Protein AF-A0A8T5Q1D0-F1 (afdb_monomer_lite)

Secondary structure (DSSP, 8-state):
--EEEEEEE-SS-EEEEEE--HHHHHHTTTSS----SS-SS------EEEEESGGG-EEEEEPPGGG-TTEEEEEEEEEEEEE-SS-EEEEEEEEEEE---------

Radius of gyration: 22.9 Å; chains: 1; bounding box: 51×25×62 Å

pLDDT: mean 74.75, std 13.18, range [42.97, 92.94]

Structure (mmCIF, N/CA/C/O backbone):
data_AF-A0A8T5Q1D0-F1
#
_entry.id   AF-A0A8T5Q1D0-F1
#
loop_
_atom_site.group_PDB
_atom_site.id
_atom_site.type_symbol
_atom_site.label_atom_id
_atom_site.label_alt_id
_atom_site.label_comp_id
_atom_site.label_asym_id
_atom_site.label_entity_id
_atom_site.label_seq_id
_atom_site.pdbx_PDB_ins_code
_atom_site.Cartn_x
_atom_site.Cartn_y
_atom_site.Cartn_z
_atom_site.occupancy
_atom_site.B_iso_or_equiv
_atom_site.auth_seq_id
_atom_site.auth_comp_id
_atom_site.auth_asym_id
_atom_site.auth_atom_id
_atom_site.pdbx_PDB_model_num
ATOM 1 N N . MET A 1 1 ? -0.013 10.974 31.218 1.00 63.00 1 MET A N 1
ATOM 2 C CA . MET A 1 1 ? -0.980 10.384 32.160 1.00 63.00 1 MET A CA 1
ATOM 3 C C . MET A 1 1 ? -2.347 10.772 31.656 1.00 63.00 1 MET A C 1
ATOM 5 O O . MET A 1 1 ? -2.670 11.954 31.691 1.00 63.00 1 MET A O 1
ATOM 9 N N . ALA A 1 2 ? -3.087 9.819 31.097 1.00 71.56 2 ALA A N 1
ATOM 10 C CA . ALA A 1 2 ? -4.345 10.112 30.427 1.00 71.56 2 ALA A CA 1
ATOM 11 C C . ALA A 1 2 ? -5.421 10.584 31.421 1.00 71.56 2 ALA A C 1
ATOM 13 O O . ALA A 1 2 ? -5.543 10.039 32.521 1.00 71.56 2 ALA A O 1
ATOM 14 N N . SER A 1 3 ? -6.201 11.592 31.031 1.00 80.62 3 SER A N 1
ATOM 15 C CA . SER A 1 3 ? -7.270 12.176 31.844 1.00 80.62 3 SER A CA 1
ATOM 16 C C . SER A 1 3 ? -8.636 11.852 31.251 1.00 80.62 3 SER A C 1
ATOM 18 O O . SER A 1 3 ? -8.844 11.933 30.041 1.00 80.62 3 SER A O 1
ATOM 20 N N . ILE A 1 4 ? -9.593 11.475 32.098 1.00 83.50 4 ILE A N 1
ATOM 21 C CA . ILE A 1 4 ? -10.968 11.214 31.664 1.00 83.50 4 ILE A CA 1
ATOM 22 C C . ILE A 1 4 ? -11.682 12.559 31.520 1.00 83.50 4 ILE A C 1
ATOM 24 O O . ILE A 1 4 ? -11.953 13.229 32.513 1.00 83.50 4 ILE A O 1
ATOM 28 N N . ILE A 1 5 ? -12.032 12.925 30.288 1.00 87.19 5 ILE A N 1
ATOM 29 C CA . ILE A 1 5 ? -12.808 14.133 29.988 1.00 87.19 5 ILE A CA 1
ATOM 30 C C . ILE A 1 5 ? -14.278 13.909 30.349 1.00 87.19 5 ILE A C 1
ATOM 32 O O . ILE A 1 5 ? -14.942 14.784 30.901 1.00 87.19 5 ILE A O 1
ATOM 36 N N . SER A 1 6 ? -14.818 12.734 30.016 1.00 83.19 6 SER A N 1
ATOM 37 C CA . SER A 1 6 ? -16.209 12.408 30.318 1.00 83.19 6 SER A CA 1
ATOM 38 C C . SER A 1 6 ? -16.444 10.906 30.420 1.00 83.19 6 SER A C 1
ATOM 40 O O . SER A 1 6 ? -15.698 10.093 29.867 1.00 83.19 6 SER A O 1
ATOM 42 N N . SER A 1 7 ? -17.509 10.537 31.132 1.00 80.94 7 SER A N 1
ATOM 43 C CA . SER A 1 7 ? -17.970 9.156 31.211 1.00 80.94 7 SER A CA 1
ATOM 44 C C . SER A 1 7 ? -19.482 9.084 31.054 1.00 80.94 7 SER A C 1
ATOM 46 O O . SER A 1 7 ? -20.229 9.883 31.619 1.00 80.94 7 SER A O 1
ATOM 48 N N . LYS A 1 8 ? -19.944 8.100 30.284 1.00 87.88 8 LYS A N 1
ATOM 49 C CA . LYS A 1 8 ? -21.360 7.790 30.109 1.00 87.88 8 LYS A CA 1
ATOM 50 C C . LYS A 1 8 ? -21.593 6.329 30.454 1.00 87.88 8 LYS A C 1
ATOM 52 O O . LYS A 1 8 ? -21.059 5.434 29.802 1.00 87.88 8 LYS A O 1
ATOM 57 N N . ARG A 1 9 ? -22.415 6.083 31.475 1.00 83.69 9 ARG A N 1
ATOM 58 C CA . ARG A 1 9 ? -22.859 4.733 31.838 1.00 83.69 9 ARG A CA 1
ATOM 59 C C . ARG A 1 9 ? -24.032 4.308 30.963 1.00 83.69 9 ARG A C 1
ATOM 61 O O . ARG A 1 9 ? -25.060 4.977 30.909 1.00 83.69 9 ARG A O 1
ATOM 68 N N . CYS A 1 10 ? -23.877 3.165 30.316 1.00 86.00 10 CYS A N 1
ATOM 69 C CA . CYS A 1 10 ? -24.943 2.406 29.679 1.00 86.00 10 CYS A CA 1
ATOM 70 C C . CYS A 1 10 ? -25.248 1.168 30.538 1.00 86.00 10 CYS A C 1
ATOM 72 O O . CYS A 1 10 ? -24.476 0.826 31.431 1.00 86.00 10 CYS A O 1
ATOM 74 N N . LYS A 1 11 ? -26.371 0.480 30.285 1.00 86.00 11 LYS A N 1
ATOM 75 C CA . LYS A 1 11 ? -26.817 -0.650 31.128 1.00 86.00 11 LYS A CA 1
ATOM 76 C C . LYS A 1 11 ? -25.742 -1.731 31.335 1.00 86.00 11 LYS A C 1
ATOM 78 O O . LYS A 1 11 ? -25.634 -2.251 32.436 1.00 86.00 11 LYS A O 1
ATOM 83 N N . ASN A 1 12 ? -24.930 -2.009 30.308 1.00 84.00 12 ASN A N 1
ATOM 84 C CA . ASN A 1 12 ? -23.946 -3.101 30.327 1.00 84.00 12 ASN A CA 1
ATOM 85 C C . ASN A 1 12 ? -22.499 -2.652 30.043 1.00 84.00 12 ASN A C 1
ATOM 87 O O . ASN A 1 12 ? -21.618 -3.498 29.935 1.00 84.00 12 ASN A O 1
ATOM 91 N N . HIS A 1 13 ? -22.236 -1.356 29.859 1.00 66.56 13 HIS A N 1
ATOM 92 C CA . HIS A 1 13 ? -20.893 -0.853 29.546 1.00 66.56 13 HIS A CA 1
ATOM 93 C C . HIS A 1 13 ? -20.753 0.632 29.889 1.00 66.56 13 HIS A C 1
ATOM 95 O O . HIS A 1 13 ? -21.742 1.327 30.126 1.00 66.56 13 HIS A O 1
ATOM 101 N N . VAL A 1 14 ? -19.516 1.126 29.897 1.00 67.88 14 VAL A N 1
ATOM 102 C CA . VAL A 1 14 ? -19.196 2.540 30.112 1.00 67.88 14 VAL A CA 1
ATOM 103 C C . VAL A 1 14 ? -18.452 3.057 28.893 1.00 67.88 14 VAL A C 1
ATOM 105 O O . VAL A 1 14 ? -17.480 2.448 28.458 1.00 67.88 14 VAL A O 1
ATOM 108 N N . ILE A 1 15 ? -18.921 4.172 28.346 1.00 76.50 15 ILE A N 1
ATOM 109 C CA . ILE A 1 15 ? -18.225 4.911 27.295 1.00 76.50 15 ILE A CA 1
ATOM 110 C C . ILE A 1 15 ? -17.385 5.983 27.985 1.00 76.50 15 ILE A C 1
ATOM 112 O O . ILE A 1 15 ? -17.914 6.741 28.802 1.00 76.50 15 ILE A O 1
ATOM 116 N N . LEU A 1 16 ? -16.093 6.032 27.671 1.00 73.00 16 LEU A N 1
ATOM 117 C CA . LEU A 1 16 ? -15.151 7.010 28.211 1.00 73.00 16 LEU A CA 1
ATOM 118 C C . LEU A 1 16 ? -14.609 7.874 27.074 1.00 73.00 16 LEU A C 1
ATOM 120 O O . LEU A 1 16 ? -14.194 7.348 26.044 1.00 73.00 16 LEU A O 1
ATOM 124 N N . SER A 1 17 ? -14.588 9.187 27.281 1.00 80.38 17 SER A N 1
ATOM 125 C CA . SER A 1 17 ? -13.806 10.117 26.464 1.00 80.38 17 SER A CA 1
ATOM 126 C C . SER A 1 17 ? -12.554 10.476 27.243 1.00 80.38 17 SER A C 1
ATOM 128 O O . SER A 1 17 ? -12.657 10.935 28.382 1.00 80.38 17 SER A O 1
ATOM 130 N N . ILE A 1 18 ? -11.388 10.243 26.652 1.00 79.56 18 ILE A N 1
ATOM 131 C CA . ILE A 1 18 ? -10.101 10.353 27.336 1.00 79.56 18 ILE A CA 1
ATOM 132 C C . ILE A 1 18 ? -9.207 11.294 26.531 1.00 79.56 18 ILE A C 1
ATOM 134 O O . ILE A 1 18 ? -9.127 11.176 25.311 1.00 79.56 18 ILE A O 1
ATOM 138 N N . GLU A 1 19 ? -8.542 12.213 27.220 1.00 80.69 19 GLU A N 1
ATOM 139 C CA . GLU A 1 19 ? -7.429 12.996 26.696 1.00 80.69 19 GLU A CA 1
ATOM 140 C C . GLU A 1 19 ? -6.133 12.272 27.059 1.00 80.69 19 GLU A C 1
ATOM 142 O O . GLU A 1 19 ? -5.855 12.048 28.239 1.00 80.69 19 GLU A O 1
ATOM 147 N N . ALA A 1 20 ? -5.356 11.863 26.061 1.00 79.50 20 ALA A N 1
ATOM 148 C CA . ALA A 1 20 ? -4.104 11.147 26.269 1.00 79.50 20 ALA A CA 1
ATOM 149 C C . ALA A 1 20 ? -2.981 11.795 25.460 1.00 79.50 20 ALA A C 1
ATOM 151 O O . ALA A 1 20 ? -3.201 12.286 24.352 1.00 79.50 20 ALA A O 1
ATOM 152 N N . GLY A 1 21 ? -1.773 11.773 26.022 1.00 75.12 21 GLY A N 1
ATOM 153 C CA . GLY A 1 21 ? -0.572 12.185 25.304 1.00 75.12 21 GLY A CA 1
ATOM 154 C C . GLY A 1 21 ? -0.186 11.171 24.226 1.00 75.12 21 GLY A C 1
ATOM 155 O O . GLY A 1 21 ? -0.570 10.000 24.279 1.00 75.12 21 GLY A O 1
ATOM 156 N N . GLN A 1 22 ? 0.611 11.614 23.257 1.00 66.12 22 GLN A N 1
ATOM 157 C CA . GLN A 1 22 ? 1.014 10.794 22.113 1.00 66.12 22 GLN A CA 1
ATOM 158 C C . GLN A 1 22 ? 1.778 9.518 22.524 1.00 66.12 22 GLN A C 1
ATOM 160 O O . GLN A 1 22 ? 1.480 8.442 22.012 1.00 66.12 22 GLN A O 1
ATOM 165 N N . ASP A 1 23 ? 2.653 9.601 23.528 1.00 74.25 23 ASP A N 1
ATOM 166 C CA . ASP A 1 23 ? 3.422 8.453 24.046 1.00 74.25 23 ASP A CA 1
ATOM 167 C C . ASP A 1 23 ? 2.525 7.364 24.684 1.00 74.25 23 ASP A C 1
ATOM 169 O O . ASP A 1 23 ? 2.815 6.163 24.651 1.00 74.25 23 ASP A O 1
ATOM 173 N N . GLU A 1 24 ? 1.383 7.765 25.251 1.00 67.50 24 GLU A N 1
ATOM 174 C CA . GLU A 1 24 ? 0.412 6.847 25.860 1.00 67.50 24 GLU A CA 1
ATOM 175 C C . GLU A 1 24 ? -0.472 6.175 24.804 1.00 67.50 24 GLU A C 1
ATOM 177 O O . GLU A 1 24 ? -0.817 5.001 24.942 1.00 67.50 24 GLU A O 1
ATOM 182 N N . LEU A 1 25 ? -0.781 6.886 23.715 1.00 66.25 25 LEU A N 1
ATOM 183 C CA . LEU A 1 25 ? -1.458 6.340 22.535 1.00 66.25 25 LEU A CA 1
ATOM 184 C C . LEU A 1 25 ? -0.598 5.285 21.823 1.00 66.25 25 LEU A C 1
ATOM 186 O O . LEU A 1 25 ? -1.123 4.259 21.383 1.00 66.25 25 LEU A O 1
ATOM 190 N N . GLU A 1 26 ? 0.720 5.486 21.757 1.00 63.44 26 GLU A N 1
ATOM 191 C CA . GLU A 1 26 ? 1.659 4.498 21.213 1.00 63.44 26 GLU A CA 1
ATOM 192 C C . GLU A 1 26 ? 1.695 3.210 22.051 1.00 63.44 26 GLU A C 1
ATOM 194 O O . GLU A 1 26 ? 1.689 2.109 21.494 1.00 63.44 26 GLU A O 1
ATOM 199 N N . SER A 1 27 ? 1.611 3.335 23.380 1.00 65.81 27 SER A N 1
ATOM 200 C CA . SER A 1 27 ? 1.563 2.205 24.322 1.00 65.81 27 SER A CA 1
ATOM 201 C C . SER A 1 27 ? 0.290 1.350 24.194 1.00 65.81 27 SER A C 1
ATOM 203 O O . SER A 1 27 ? 0.283 0.175 24.563 1.00 65.81 27 SER A O 1
ATOM 205 N N . LEU A 1 28 ? -0.789 1.906 23.629 1.00 63.69 28 LEU A N 1
ATOM 206 C CA . LEU A 1 28 ? -2.047 1.197 23.359 1.00 63.69 28 LEU A CA 1
ATOM 207 C C . LEU A 1 28 ? -2.005 0.342 22.076 1.00 63.69 28 LEU A C 1
ATOM 209 O O . LEU A 1 28 ? -3.021 -0.255 21.704 1.00 63.69 28 L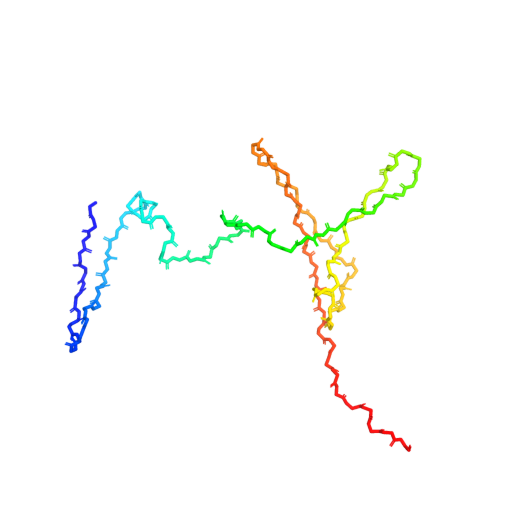EU A O 1
ATOM 213 N N . ASN A 1 29 ? -0.845 0.247 21.407 1.00 56.81 29 ASN A N 1
ATOM 214 C CA . ASN A 1 29 ? -0.596 -0.632 20.257 1.00 56.81 29 ASN A CA 1
ATOM 215 C C . ASN A 1 29 ? -1.669 -0.533 19.152 1.00 56.81 29 ASN A C 1
ATOM 217 O O . ASN A 1 29 ? -2.062 -1.531 18.552 1.00 56.81 29 ASN A O 1
ATOM 221 N N . GLY A 1 30 ? -2.147 0.680 18.860 1.00 52.00 30 GLY A N 1
ATOM 222 C CA . GLY A 1 30 ? -2.942 0.949 17.655 1.00 52.00 30 GLY A CA 1
ATOM 223 C C . GLY A 1 30 ? -4.395 0.464 17.671 1.00 52.00 30 GLY A C 1
ATOM 224 O O . GLY A 1 30 ? -5.027 0.450 16.621 1.00 52.00 30 GLY A O 1
ATOM 225 N N . LYS A 1 31 ? -4.968 0.111 18.829 1.00 55.00 31 LYS A N 1
ATOM 226 C CA . LYS A 1 31 ? -6.390 -0.289 18.915 1.00 55.00 31 LYS A CA 1
ATOM 227 C C . LYS A 1 31 ? -7.399 0.866 18.814 1.00 55.00 31 LYS A C 1
ATOM 229 O O . LYS A 1 31 ? -8.595 0.609 18.912 1.00 55.00 31 LYS A O 1
ATOM 234 N N . VAL A 1 32 ? -6.938 2.108 18.649 1.00 54.34 32 VAL A N 1
ATOM 235 C CA . VAL A 1 32 ? -7.807 3.299 18.633 1.00 54.34 32 VAL A CA 1
ATOM 236 C C . VAL A 1 32 ? -8.080 3.787 17.207 1.00 54.34 32 VAL A C 1
ATOM 238 O O . VAL A 1 32 ? -9.234 4.027 16.881 1.00 54.34 32 VAL A O 1
ATOM 241 N N . ASP A 1 33 ? -7.077 3.809 16.323 1.00 49.19 33 ASP A N 1
ATOM 242 C CA . ASP A 1 33 ? -7.207 4.376 14.975 1.00 49.19 33 ASP A CA 1
ATOM 243 C C . 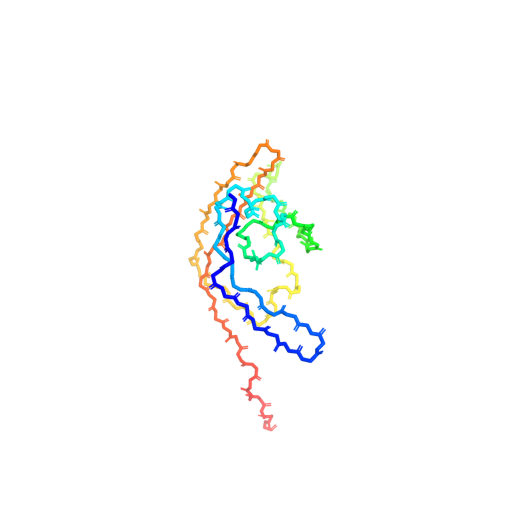ASP A 1 33 ? -6.415 3.551 13.954 1.00 49.19 33 ASP A C 1
ATOM 245 O O . ASP A 1 33 ? -5.238 3.793 13.685 1.00 49.19 33 ASP A O 1
ATOM 249 N N . ASN A 1 34 ? -7.052 2.542 13.362 1.00 46.34 34 ASN A N 1
ATOM 250 C CA . ASN A 1 34 ? -6.421 1.675 12.364 1.00 46.34 34 ASN A CA 1
ATOM 251 C C . ASN A 1 34 ? -6.380 2.342 10.968 1.00 46.34 34 ASN A C 1
ATOM 253 O O . ASN A 1 34 ? -6.812 1.770 9.971 1.00 46.34 34 ASN A O 1
ATOM 257 N N . ILE A 1 35 ? -5.861 3.572 10.887 1.00 47.03 35 ILE A N 1
ATOM 258 C CA . ILE A 1 35 ? -5.515 4.249 9.629 1.00 47.03 35 ILE A CA 1
ATOM 259 C C . ILE A 1 35 ? -3.996 4.417 9.607 1.00 47.03 35 ILE A C 1
ATOM 261 O O . ILE A 1 35 ? -3.444 5.441 9.997 1.00 47.03 35 ILE A O 1
ATOM 265 N N . CYS A 1 36 ? -3.298 3.379 9.152 1.00 51.72 36 CYS A N 1
ATOM 266 C CA . CYS A 1 36 ? -1.875 3.461 8.846 1.00 51.72 36 CYS A CA 1
ATOM 267 C C . CYS A 1 36 ? -1.697 3.521 7.325 1.00 51.72 36 CYS A C 1
ATOM 269 O O . CYS A 1 36 ? -2.162 2.633 6.614 1.00 51.72 36 CYS A O 1
ATOM 271 N N . LEU A 1 37 ? -0.969 4.526 6.821 1.00 50.22 37 LEU A N 1
ATOM 272 C CA . LEU A 1 37 ? -0.533 4.570 5.412 1.00 50.22 37 LEU A CA 1
ATOM 273 C C . LEU A 1 37 ? 0.380 3.386 5.050 1.00 50.22 37 LEU A C 1
ATOM 275 O O . LEU A 1 37 ? 0.490 3.015 3.884 1.00 50.22 37 LEU A O 1
ATOM 279 N N . ILE A 1 38 ? 1.034 2.800 6.054 1.00 55.94 38 ILE A N 1
ATOM 280 C CA . ILE A 1 38 ? 1.888 1.622 5.934 1.00 55.94 38 ILE A CA 1
ATOM 281 C C . ILE A 1 38 ? 1.277 0.543 6.832 1.00 55.94 38 ILE A C 1
ATOM 283 O O . ILE A 1 38 ? 1.256 0.736 8.050 1.00 55.94 38 ILE A O 1
ATOM 287 N N . PRO A 1 39 ? 0.762 -0.568 6.284 1.00 55.28 39 PRO A N 1
ATOM 288 C CA . PRO A 1 39 ? 0.156 -1.609 7.102 1.00 55.28 39 PRO A CA 1
ATOM 289 C C . PRO A 1 39 ? 1.188 -2.156 8.097 1.00 55.28 39 PRO A C 1
ATOM 291 O O . PRO A 1 39 ? 2.283 -2.568 7.711 1.00 55.28 39 PRO A O 1
ATOM 294 N N . LYS A 1 40 ? 0.841 -2.120 9.392 1.00 50.62 40 LYS A N 1
ATOM 295 C CA . LYS A 1 40 ? 1.627 -2.758 10.462 1.00 50.62 40 LYS A CA 1
ATOM 296 C C . LYS A 1 40 ? 1.492 -4.286 10.430 1.00 50.62 40 LYS A C 1
ATOM 298 O O . LYS A 1 40 ? 2.390 -4.980 10.895 1.00 50.62 40 LYS A O 1
ATOM 303 N N . GLU A 1 41 ? 0.396 -4.787 9.861 1.00 57.12 41 GLU A N 1
ATOM 304 C CA . GLU A 1 41 ? 0.087 -6.212 9.715 1.00 57.12 41 GLU A CA 1
ATOM 305 C C . GLU A 1 41 ? 0.388 -6.752 8.303 1.00 57.12 41 GLU A C 1
ATOM 307 O O . GLU A 1 41 ? 0.691 -6.012 7.365 1.00 57.12 41 GLU A O 1
ATOM 312 N N . GLU A 1 42 ? 0.336 -8.078 8.181 1.00 58.03 42 GLU A N 1
ATOM 313 C CA . GLU A 1 42 ? 0.788 -8.879 7.044 1.00 58.03 42 GLU A CA 1
ATOM 314 C C . GLU A 1 42 ? 0.077 -8.512 5.721 1.00 58.03 42 GLU A C 1
ATOM 316 O O . GLU A 1 42 ? -1.147 -8.582 5.587 1.00 58.03 42 GLU A O 1
ATOM 321 N N . ILE A 1 43 ? 0.853 -8.116 4.703 1.00 64.88 43 ILE A N 1
ATOM 322 C CA . ILE A 1 43 ? 0.332 -7.836 3.357 1.00 64.88 43 ILE A CA 1
ATOM 323 C C . ILE A 1 43 ? -0.027 -9.173 2.693 1.00 64.88 43 ILE A C 1
ATOM 325 O O . ILE A 1 43 ? 0.819 -9.847 2.108 1.00 64.88 43 ILE A O 1
ATOM 329 N N . ASN A 1 44 ? -1.305 -9.545 2.765 1.00 67.62 44 ASN A N 1
ATOM 330 C CA . ASN A 1 44 ? -1.790 -10.859 2.323 1.00 67.62 44 ASN A CA 1
ATOM 331 C C . ASN A 1 44 ? -2.040 -10.980 0.810 1.00 67.62 44 ASN A C 1
ATOM 333 O O . ASN A 1 44 ? -2.219 -12.084 0.292 1.00 67.62 44 ASN A O 1
ATOM 337 N N . ILE A 1 45 ? -2.036 -9.868 0.067 1.00 74.62 45 ILE A N 1
ATOM 338 C CA . ILE A 1 45 ? -2.227 -9.891 -1.388 1.00 74.62 45 ILE A CA 1
ATOM 339 C C . ILE A 1 45 ? -0.864 -9.940 -2.075 1.00 74.62 45 ILE A C 1
ATOM 341 O O . ILE A 1 45 ? -0.177 -8.930 -2.220 1.00 74.62 45 ILE A O 1
ATOM 345 N N . ARG A 1 46 ? -0.487 -11.129 -2.549 1.00 77.50 46 ARG A N 1
ATOM 346 C CA . ARG A 1 46 ? 0.741 -11.314 -3.325 1.00 77.50 46 ARG A CA 1
ATOM 347 C C . ARG A 1 46 ? 0.578 -10.767 -4.741 1.00 77.50 46 ARG A C 1
ATOM 349 O O . ARG A 1 46 ? -0.354 -11.115 -5.465 1.00 77.50 46 ARG A O 1
ATOM 356 N N . SER A 1 47 ? 1.531 -9.936 -5.139 1.00 83.44 47 SER A N 1
ATOM 357 C CA . SER A 1 47 ? 1.755 -9.516 -6.519 1.00 83.44 47 SER A CA 1
ATOM 358 C C . SER A 1 47 ? 2.959 -10.274 -7.090 1.00 83.44 47 SER A C 1
ATOM 360 O O . SER A 1 47 ? 3.762 -10.840 -6.348 1.00 83.44 47 SER A O 1
ATOM 362 N N . SER A 1 48 ? 3.073 -10.313 -8.414 1.00 85.94 48 SER A N 1
ATOM 363 C CA . SER A 1 48 ? 4.201 -10.927 -9.115 1.00 85.94 48 SER A CA 1
ATOM 364 C C . SER A 1 48 ? 5.008 -9.860 -9.844 1.00 85.94 48 SER A C 1
ATOM 366 O O . SER A 1 48 ? 4.459 -8.857 -10.304 1.00 85.94 48 SER A O 1
ATOM 368 N N . ILE A 1 49 ? 6.308 -10.106 -9.986 1.00 88.06 49 ILE A N 1
ATOM 369 C CA . ILE A 1 49 ? 7.200 -9.279 -10.797 1.00 88.06 49 ILE A CA 1
ATOM 370 C C . ILE A 1 49 ? 7.408 -9.995 -12.126 1.00 88.06 49 ILE A C 1
ATOM 372 O O . ILE A 1 49 ? 7.762 -11.171 -12.153 1.00 88.06 49 ILE A O 1
ATOM 376 N N . TYR A 1 50 ? 7.175 -9.286 -13.225 1.00 90.00 50 TYR A N 1
ATOM 377 C CA . TYR A 1 50 ? 7.538 -9.743 -14.559 1.00 90.00 50 TYR A CA 1
ATOM 378 C C . TYR A 1 50 ? 8.790 -9.010 -15.027 1.00 90.00 50 TYR A C 1
ATOM 380 O O . TYR A 1 50 ? 8.891 -7.795 -14.878 1.00 90.00 50 TYR A O 1
ATOM 388 N N . GLU A 1 51 ? 9.742 -9.734 -15.602 1.00 92.94 51 GLU A N 1
ATOM 389 C CA . GLU A 1 51 ? 11.015 -9.174 -16.051 1.00 92.94 51 GLU A CA 1
ATOM 390 C C . GLU A 1 51 ? 11.140 -9.285 -17.569 1.00 92.94 51 GLU A C 1
ATOM 392 O O . GLU A 1 51 ? 10.742 -10.284 -18.167 1.00 92.94 51 GLU A O 1
ATOM 397 N N . LYS A 1 52 ? 11.698 -8.254 -18.209 1.00 91.38 52 LYS A N 1
ATOM 398 C CA . LYS A 1 52 ? 11.910 -8.209 -19.660 1.00 91.38 52 LYS A CA 1
ATOM 399 C C . LYS A 1 52 ? 13.313 -7.695 -19.985 1.00 91.38 52 LYS A C 1
ATOM 401 O O . LYS A 1 52 ? 13.859 -6.852 -19.275 1.00 91.38 52 LYS A O 1
ATOM 406 N N . GLY A 1 53 ? 13.867 -8.183 -21.096 1.00 87.94 53 GLY A N 1
ATOM 407 C CA . GLY A 1 53 ? 15.161 -7.754 -21.632 1.00 87.94 53 GLY A CA 1
ATOM 408 C C . GLY A 1 53 ? 16.361 -8.530 -21.079 1.00 87.94 53 GLY A C 1
ATOM 409 O O . GLY A 1 53 ? 16.227 -9.436 -20.253 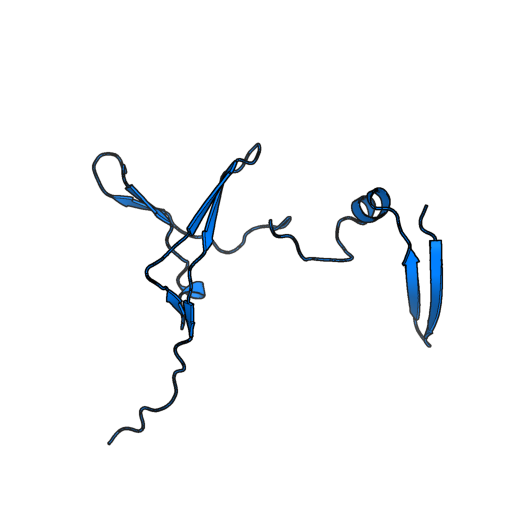1.00 87.94 53 GLY A O 1
ATOM 410 N N . ARG A 1 54 ? 17.563 -8.187 -21.563 1.00 84.81 54 ARG A N 1
ATOM 411 C CA . ARG A 1 54 ? 18.812 -8.853 -21.162 1.00 84.81 54 ARG A CA 1
ATOM 412 C C . ARG A 1 54 ? 19.039 -8.638 -19.662 1.00 84.81 54 ARG A C 1
ATOM 414 O O . ARG A 1 54 ? 19.150 -7.500 -19.219 1.00 84.81 54 ARG A O 1
ATOM 421 N N . LYS A 1 55 ? 19.111 -9.734 -18.900 1.00 83.19 55 LYS A N 1
ATOM 422 C CA . LYS A 1 55 ? 19.255 -9.736 -17.429 1.00 83.19 55 LYS A CA 1
ATOM 423 C C . LYS A 1 55 ? 18.132 -8.999 -16.668 1.00 83.19 55 LYS A C 1
ATOM 425 O O . LYS A 1 55 ? 18.378 -8.499 -15.576 1.00 83.19 55 LYS A O 1
ATOM 430 N N . GLY A 1 56 ? 16.921 -8.910 -17.228 1.00 80.50 56 GLY A N 1
ATOM 431 C CA . GLY A 1 56 ? 15.777 -8.321 -16.517 1.00 80.50 56 GLY A CA 1
ATOM 432 C C . GLY A 1 56 ? 15.940 -6.826 -16.229 1.00 80.50 56 GLY A C 1
ATOM 433 O O . GLY A 1 56 ? 15.530 -6.350 -15.169 1.00 80.50 56 GLY A O 1
ATOM 434 N N . CYS A 1 57 ? 16.560 -6.092 -17.162 1.00 87.88 57 CYS A N 1
ATOM 435 C CA . CYS A 1 57 ? 16.773 -4.647 -17.053 1.00 87.88 57 CYS A CA 1
ATOM 436 C C . CYS A 1 57 ? 15.468 -3.861 -16.862 1.00 87.88 57 CYS A C 1
ATOM 438 O O . CYS A 1 57 ? 15.486 -2.771 -16.295 1.00 87.88 57 CYS A O 1
ATOM 440 N N . THR A 1 58 ? 14.336 -4.417 -17.294 1.00 87.19 58 THR A N 1
ATOM 441 C CA . THR A 1 58 ? 13.010 -3.867 -17.027 1.00 87.19 58 THR A CA 1
ATOM 442 C C . THR A 1 58 ? 12.220 -4.820 -16.142 1.00 87.19 58 THR A C 1
ATOM 444 O O . THR A 1 58 ? 12.052 -5.993 -16.480 1.00 87.19 58 THR A O 1
ATOM 447 N N . LYS A 1 59 ? 11.699 -4.301 -15.026 1.00 88.88 59 LYS A N 1
ATOM 448 C CA . LYS A 1 59 ? 10.817 -5.024 -14.106 1.00 88.88 59 LYS A CA 1
ATOM 449 C C . LYS A 1 59 ? 9.441 -4.365 -14.087 1.00 88.88 59 LYS A C 1
ATOM 451 O O . LYS A 1 59 ? 9.334 -3.147 -13.989 1.00 88.88 59 LYS A O 1
ATOM 456 N N . TYR A 1 60 ? 8.400 -5.181 -14.160 1.00 87.44 60 TYR A N 1
ATOM 457 C CA . TYR A 1 60 ? 7.003 -4.775 -14.135 1.00 87.44 60 TYR A CA 1
ATOM 458 C C . TYR A 1 60 ? 6.344 -5.353 -12.886 1.00 87.44 60 TYR A C 1
ATOM 460 O O . TYR A 1 60 ? 6.281 -6.573 -12.723 1.00 87.44 60 TYR A O 1
ATOM 468 N N . PHE A 1 61 ? 5.825 -4.485 -12.021 1.00 87.56 61 PHE A N 1
ATOM 469 C CA . PHE A 1 61 ? 4.985 -4.900 -10.902 1.00 87.56 61 PHE A CA 1
ATOM 470 C C . PHE A 1 61 ? 3.576 -5.179 -11.418 1.00 87.56 61 PHE A C 1
ATOM 472 O O . PHE A 1 61 ? 2.901 -4.290 -11.938 1.00 87.56 61 PHE A O 1
ATOM 479 N N . LEU A 1 62 ? 3.130 -6.429 -11.315 1.00 87.56 62 LEU A N 1
ATOM 480 C CA . LEU A 1 62 ? 1.834 -6.824 -11.848 1.00 87.56 62 LEU A CA 1
ATOM 481 C C . LEU A 1 62 ? 0.742 -6.610 -10.804 1.00 87.56 62 LEU A C 1
ATOM 483 O O . LEU A 1 62 ? 0.712 -7.287 -9.778 1.00 87.56 62 LEU A O 1
ATOM 487 N N . ILE A 1 63 ? -0.227 -5.747 -11.096 1.00 85.00 63 ILE A N 1
ATOM 488 C CA . ILE A 1 63 ? -1.402 -5.573 -10.231 1.00 85.00 63 ILE A CA 1
ATOM 489 C C . ILE A 1 63 ? -2.117 -6.932 -10.093 1.00 85.00 63 ILE A C 1
ATOM 491 O O . ILE A 1 63 ? -2.387 -7.561 -11.117 1.00 85.00 63 ILE A O 1
ATOM 495 N N . PRO A 1 64 ? -2.408 -7.442 -8.889 1.00 84.88 64 PRO A N 1
ATOM 496 C CA . PRO A 1 64 ? -3.136 -8.698 -8.699 1.00 84.88 64 PRO A CA 1
ATOM 497 C C . PRO A 1 64 ? -4.476 -8.717 -9.448 1.00 84.88 64 PRO A C 1
ATOM 499 O O . PRO A 1 64 ? -5.191 -7.719 -9.459 1.00 84.88 64 PRO A O 1
ATOM 502 N N . LYS A 1 65 ? -4.851 -9.853 -10.061 1.00 82.38 65 LYS A N 1
ATOM 503 C CA . LYS A 1 65 ? -6.099 -9.969 -10.854 1.00 82.38 65 LYS A CA 1
ATOM 504 C C . LYS A 1 65 ? -7.348 -9.555 -10.067 1.00 82.38 65 LYS A C 1
ATOM 506 O O . LYS A 1 65 ? -8.255 -8.965 -10.642 1.00 82.38 65 LYS A O 1
ATOM 511 N N . THR A 1 66 ? -7.376 -9.843 -8.767 1.00 80.75 66 THR A N 1
ATOM 512 C CA . THR A 1 66 ? -8.460 -9.464 -7.849 1.00 80.75 66 THR A CA 1
ATOM 513 C C . THR A 1 66 ? -8.665 -7.952 -7.771 1.00 80.75 66 THR A C 1
ATOM 515 O O . THR A 1 66 ? -9.803 -7.514 -7.665 1.00 80.75 66 THR A O 1
ATOM 518 N N . LEU A 1 67 ? -7.591 -7.169 -7.900 1.00 80.25 67 LEU A N 1
ATOM 519 C CA . LEU A 1 67 ? -7.604 -5.706 -7.824 1.00 80.25 67 LEU A CA 1
ATOM 520 C C . LEU A 1 67 ? -7.815 -5.023 -9.187 1.00 80.25 67 LEU A C 1
ATOM 522 O O . LEU A 1 67 ? -7.980 -3.812 -9.238 1.00 80.25 67 LEU A O 1
ATOM 526 N N . ARG A 1 68 ? -7.803 -5.774 -10.300 1.00 81.56 68 ARG A N 1
ATOM 527 C CA . ARG A 1 68 ? -7.993 -5.220 -11.658 1.00 81.56 68 ARG A CA 1
ATOM 528 C C . ARG A 1 68 ? -9.460 -5.060 -12.065 1.00 81.56 68 ARG A C 1
ATOM 530 O O . ARG A 1 68 ? -9.732 -4.411 -13.070 1.00 81.56 68 ARG A O 1
ATOM 537 N N . LYS A 1 69 ? -10.393 -5.726 -11.376 1.00 80.50 69 LYS A N 1
ATOM 538 C CA . LYS A 1 69 ? -11.800 -5.768 -11.802 1.00 80.50 69 LYS A CA 1
ATOM 539 C C . LYS A 1 69 ? -12.392 -4.358 -11.804 1.00 80.50 69 LYS A C 1
ATOM 541 O O . LYS A 1 69 ? -12.297 -3.664 -10.801 1.00 80.50 69 LYS A O 1
ATOM 546 N N . ASN A 1 70 ? -13.026 -3.977 -12.912 1.00 74.81 70 ASN A N 1
ATOM 547 C CA . ASN A 1 70 ? -13.783 -2.728 -13.075 1.00 74.81 70 ASN A CA 1
ATOM 548 C C 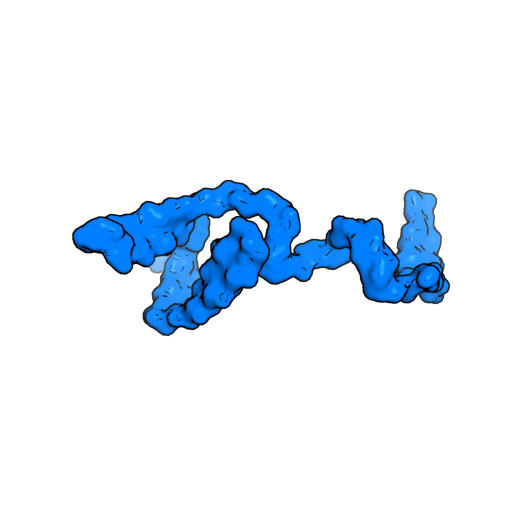. ASN A 1 70 ? -12.969 -1.432 -12.904 1.00 74.81 70 ASN A C 1
ATOM 550 O O . ASN A 1 70 ? -13.543 -0.372 -12.657 1.00 74.81 70 ASN A O 1
ATOM 554 N N . VAL A 1 71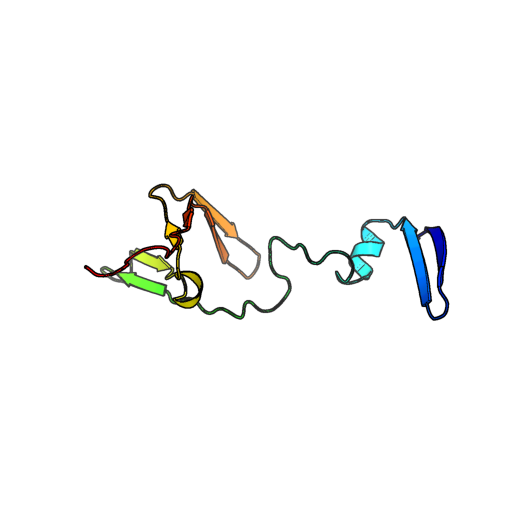 ? -11.643 -1.505 -13.059 1.00 78.81 71 VAL A N 1
ATOM 555 C CA . VAL A 1 71 ? -10.743 -0.353 -12.942 1.00 78.81 71 VAL A CA 1
ATOM 556 C C . VAL A 1 71 ? -10.009 -0.145 -14.263 1.00 78.81 71 VAL A C 1
ATOM 558 O O . VAL A 1 71 ? -9.197 -0.975 -14.675 1.00 78.81 71 VAL A O 1
ATOM 561 N N . LYS A 1 72 ? -10.261 0.992 -14.920 1.00 78.56 72 LYS A N 1
ATOM 562 C CA . LYS A 1 72 ? -9.410 1.494 -16.007 1.00 78.56 72 LYS A CA 1
ATOM 563 C C . LYS A 1 72 ? -8.446 2.529 -15.441 1.00 78.56 72 LYS A C 1
ATOM 565 O O . LYS A 1 72 ? -8.884 3.563 -14.937 1.00 78.56 72 LYS A O 1
ATOM 570 N N . LEU A 1 73 ? -7.153 2.230 -15.516 1.00 79.50 73 LEU A N 1
ATOM 571 C CA . LEU A 1 73 ? -6.088 3.131 -15.074 1.00 79.50 73 LEU A CA 1
ATOM 572 C C . LEU A 1 73 ? -5.832 4.197 -16.142 1.00 79.50 73 LEU A C 1
ATOM 574 O 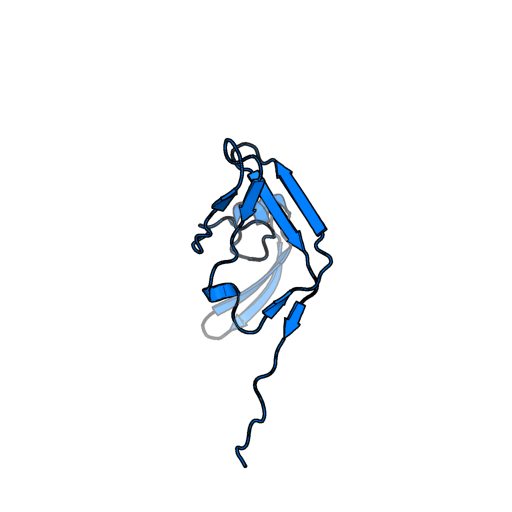O . LEU A 1 73 ? -5.858 3.894 -17.337 1.00 79.50 73 LEU A O 1
ATOM 578 N N . GLY A 1 74 ? -5.608 5.431 -15.702 1.00 74.88 74 GLY A N 1
ATOM 579 C CA . GLY A 1 74 ? -5.194 6.536 -16.553 1.00 74.88 74 GLY A CA 1
ATOM 580 C C . GLY A 1 74 ? -3.752 6.386 -17.039 1.00 74.88 74 GLY A C 1
ATOM 581 O O . GLY A 1 74 ? -2.997 5.533 -16.571 1.00 74.88 74 GLY A O 1
ATOM 582 N N . ASN A 1 75 ? -3.376 7.239 -17.992 1.00 75.50 75 ASN A N 1
ATOM 583 C CA . ASN A 1 75 ? -2.042 7.206 -18.596 1.00 75.50 75 ASN A CA 1
ATOM 584 C C . ASN A 1 75 ? -0.966 7.808 -17.681 1.00 75.50 75 ASN A C 1
ATOM 586 O O . ASN A 1 75 ? 0.179 7.361 -17.712 1.00 75.50 75 ASN A O 1
ATOM 590 N N . ASP A 1 76 ? -1.340 8.781 -16.849 1.00 81.88 76 ASP A N 1
ATOM 591 C CA . ASP A 1 76 ? -0.415 9.418 -15.920 1.00 81.88 76 ASP A CA 1
ATOM 592 C C . ASP A 1 76 ? -0.342 8.625 -14.615 1.00 81.88 76 ASP A C 1
ATOM 594 O O . ASP A 1 76 ? -1.352 8.357 -13.948 1.00 81.88 76 ASP A O 1
ATOM 598 N N . ILE A 1 77 ? 0.880 8.234 -14.260 1.00 83.69 77 ILE A N 1
ATOM 599 C CA . ILE A 1 77 ? 1.184 7.497 -13.038 1.00 83.69 77 ILE A CA 1
ATOM 600 C C . ILE A 1 77 ? 2.328 8.211 -12.327 1.00 83.69 77 ILE A C 1
ATOM 602 O O . ILE A 1 77 ? 3.433 8.325 -12.854 1.00 83.69 77 ILE A O 1
ATOM 606 N N . TYR A 1 78 ? 2.075 8.648 -11.100 1.00 86.12 78 TYR A N 1
ATOM 607 C CA . TYR A 1 78 ? 3.097 9.161 -10.200 1.00 86.12 78 TYR A CA 1
ATOM 608 C C . TYR A 1 78 ? 3.684 8.009 -9.391 1.00 86.12 78 TYR A C 1
ATOM 610 O O . TYR A 1 78 ? 2.963 7.107 -8.961 1.00 86.12 78 TYR A O 1
ATOM 618 N N . CYS A 1 79 ? 4.995 8.040 -9.171 1.00 88.12 79 CYS A N 1
ATOM 619 C CA . CYS A 1 79 ? 5.708 7.025 -8.408 1.00 88.12 79 CYS A CA 1
ATOM 620 C C . CYS A 1 79 ? 6.476 7.679 -7.262 1.00 88.12 79 CYS A C 1
ATOM 622 O O . CYS A 1 79 ? 7.157 8.684 -7.456 1.00 88.12 79 CYS A O 1
ATOM 624 N N . SER A 1 80 ? 6.397 7.071 -6.083 1.00 87.50 80 SER A N 1
ATOM 625 C CA . SER A 1 80 ? 7.267 7.376 -4.955 1.00 87.50 80 SER A CA 1
ATOM 626 C C . SER A 1 80 ? 7.996 6.116 -4.507 1.00 87.50 80 SER A C 1
ATOM 628 O O . SER A 1 80 ? 7.413 5.031 -4.436 1.00 87.50 80 SER A O 1
ATOM 630 N N . LYS A 1 81 ? 9.286 6.270 -4.205 1.00 89.75 81 LYS A N 1
ATOM 631 C CA . LYS A 1 81 ? 10.143 5.223 -3.653 1.00 89.75 81 LYS A CA 1
ATOM 632 C C . LYS A 1 81 ? 10.442 5.565 -2.203 1.00 89.75 81 LYS A C 1
ATOM 634 O O . LYS A 1 81 ? 11.052 6.593 -1.921 1.00 89.75 81 LYS A O 1
ATOM 639 N N . LEU A 1 82 ? 10.077 4.665 -1.303 1.00 83.94 82 LEU A N 1
ATOM 640 C CA . LEU A 1 82 ? 10.337 4.791 0.123 1.00 83.94 82 LEU A CA 1
ATOM 641 C C . LEU A 1 82 ? 11.283 3.674 0.552 1.00 83.94 82 LEU A C 1
ATOM 643 O O . LEU A 1 82 ? 10.950 2.489 0.482 1.00 83.94 82 LEU A O 1
ATOM 647 N N . ASN A 1 83 ? 12.483 4.069 0.975 1.00 85.31 83 ASN A N 1
ATOM 648 C CA . ASN A 1 83 ? 13.441 3.159 1.590 1.00 85.31 83 ASN A CA 1
ATOM 649 C C . ASN A 1 83 ? 13.129 3.082 3.086 1.00 85.31 83 ASN A C 1
ATOM 651 O O . ASN A 1 83 ? 13.263 4.073 3.801 1.00 85.31 83 ASN A O 1
ATOM 655 N N . LEU A 1 84 ? 12.724 1.909 3.549 1.00 81.38 84 LEU A N 1
ATOM 656 C CA . LEU A 1 84 ? 12.659 1.571 4.965 1.00 81.38 84 LEU A CA 1
ATOM 657 C C . LEU A 1 84 ? 13.928 0.775 5.313 1.00 81.38 84 LEU A C 1
ATOM 659 O O . LEU A 1 84 ? 14.658 0.349 4.419 1.00 81.38 84 LEU A O 1
ATOM 663 N N . LYS A 1 85 ? 14.215 0.581 6.605 1.00 83.38 85 LYS A N 1
ATOM 664 C CA . LYS A 1 85 ? 15.463 -0.071 7.052 1.00 83.38 85 LYS A CA 1
ATOM 665 C C . LYS A 1 85 ? 15.688 -1.443 6.398 1.00 83.38 85 LYS A C 1
ATOM 667 O O . LYS A 1 85 ? 16.777 -1.717 5.913 1.00 83.38 85 LYS A O 1
ATOM 672 N N . ASP A 1 86 ? 14.655 -2.278 6.381 1.00 84.75 86 ASP A N 1
ATOM 673 C CA . ASP A 1 86 ? 14.669 -3.668 5.910 1.00 84.75 86 ASP A CA 1
ATOM 674 C C . ASP A 1 86 ? 13.740 -3.906 4.708 1.00 84.75 86 ASP A C 1
ATOM 676 O O . ASP A 1 86 ? 13.640 -5.022 4.198 1.00 84.75 86 ASP A O 1
ATOM 680 N N . LYS A 1 87 ? 13.032 -2.866 4.254 1.00 81.50 87 LYS A N 1
ATOM 681 C CA . LYS A 1 87 ? 11.978 -2.972 3.241 1.00 81.50 87 LYS A CA 1
ATOM 682 C C . LYS A 1 87 ? 12.102 -1.866 2.210 1.00 81.50 87 LYS A C 1
ATOM 684 O O . LYS A 1 87 ? 12.483 -0.737 2.509 1.00 81.50 87 LYS A O 1
ATOM 689 N N . LEU A 1 88 ? 11.708 -2.185 0.986 1.00 83.81 88 LEU A N 1
ATOM 690 C CA . LEU A 1 88 ? 11.576 -1.208 -0.079 1.00 83.81 88 LEU A CA 1
ATOM 691 C C . LEU A 1 88 ? 10.115 -1.133 -0.499 1.00 83.81 88 LEU A C 1
ATOM 693 O O . LEU A 1 88 ? 9.527 -2.150 -0.865 1.00 83.81 88 LEU A O 1
ATOM 697 N N . MET A 1 89 ? 9.545 0.067 -0.454 1.00 84.56 89 MET A N 1
ATOM 698 C CA . MET A 1 89 ? 8.167 0.303 -0.862 1.00 84.56 89 MET A CA 1
ATOM 699 C C . MET A 1 89 ? 8.125 1.205 -2.092 1.00 84.56 89 MET A C 1
ATOM 701 O O . MET A 1 89 ? 8.792 2.239 -2.151 1.00 84.56 89 MET A O 1
ATOM 705 N N . PHE A 1 90 ? 7.313 0.801 -3.066 1.00 85.75 90 PHE A N 1
ATOM 706 C CA . PHE A 1 90 ? 6.969 1.607 -4.229 1.00 85.75 90 PHE A CA 1
ATOM 707 C C . PHE A 1 90 ? 5.482 1.929 -4.172 1.00 85.75 90 PHE A C 1
ATOM 709 O O . PHE A 1 90 ? 4.654 1.018 -4.131 1.00 85.75 90 PHE A O 1
ATOM 716 N N . THR A 1 91 ? 5.154 3.216 -4.191 1.00 85.06 91 THR A N 1
ATOM 717 C CA . THR A 1 91 ? 3.773 3.696 -4.219 1.00 85.06 91 THR A CA 1
ATOM 718 C C . THR A 1 91 ? 3.488 4.280 -5.588 1.00 85.06 91 THR A C 1
ATOM 720 O O . THR A 1 91 ? 4.169 5.212 -6.015 1.00 85.06 91 THR A O 1
ATOM 723 N N . PHE A 1 92 ? 2.474 3.740 -6.259 1.00 85.12 92 PHE A N 1
ATOM 724 C CA . PHE A 1 92 ? 2.003 4.231 -7.548 1.00 85.12 92 PHE A CA 1
ATOM 725 C C . PHE A 1 92 ? 0.638 4.884 -7.367 1.00 85.12 92 PHE A C 1
ATOM 727 O O . PHE A 1 92 ? -0.269 4.277 -6.799 1.00 85.12 92 PHE A O 1
ATOM 734 N N . ILE A 1 93 ? 0.501 6.113 -7.852 1.00 84.19 93 ILE A N 1
ATOM 735 C CA . ILE A 1 93 ? -0.745 6.875 -7.813 1.00 84.19 93 ILE A CA 1
ATOM 736 C C . ILE A 1 93 ? -1.146 7.163 -9.250 1.00 84.19 93 ILE A C 1
ATOM 738 O O . ILE A 1 93 ? -0.360 7.702 -10.024 1.00 84.19 93 ILE A O 1
ATOM 742 N N . THR A 1 94 ? -2.371 6.805 -9.606 1.00 85.12 94 THR A N 1
ATOM 743 C CA . THR A 1 94 ? -2.939 7.086 -10.921 1.00 85.12 94 THR A CA 1
ATOM 744 C C . THR A 1 94 ? -4.418 7.395 -10.780 1.00 85.12 94 THR A C 1
ATOM 746 O O . THR A 1 94 ? -5.080 6.911 -9.858 1.00 85.12 94 THR A O 1
ATOM 749 N N . ASN A 1 95 ? -4.933 8.204 -11.697 1.00 83.56 95 ASN A N 1
ATOM 750 C CA . ASN A 1 95 ? -6.364 8.423 -11.808 1.00 83.56 95 ASN A CA 1
ATOM 751 C C . ASN A 1 95 ? -7.012 7.156 -12.363 1.00 83.56 95 ASN A C 1
ATOM 753 O O . ASN A 1 95 ? -6.489 6.545 -13.294 1.00 83.56 95 ASN A O 1
ATOM 757 N N . TYR A 1 96 ? -8.157 6.763 -11.815 1.00 80.19 96 TYR A N 1
ATOM 758 C CA . TYR A 1 96 ? -8.915 5.637 -12.340 1.00 80.19 96 TYR A CA 1
ATOM 759 C C . TYR A 1 96 ? -10.353 6.033 -12.632 1.00 80.19 96 TYR A C 1
ATOM 761 O O . TYR A 1 96 ? -10.911 6.937 -12.014 1.00 80.19 96 TYR A O 1
ATOM 769 N N . THR A 1 97 ? -10.953 5.328 -13.584 1.00 78.06 97 THR A N 1
ATOM 770 C CA . THR A 1 97 ? -12.388 5.409 -13.854 1.00 78.06 97 THR A CA 1
ATOM 771 C C . THR A 1 97 ? -13.033 4.065 -13.554 1.00 78.06 97 THR A C 1
ATOM 773 O O . THR A 1 97 ? -12.504 3.009 -13.918 1.00 78.06 97 THR A O 1
ATOM 776 N N . LEU A 1 98 ? -14.170 4.111 -12.861 1.00 77.06 98 LEU A N 1
ATOM 777 C CA . LEU A 1 98 ? -15.012 2.944 -12.635 1.00 77.06 98 LEU A CA 1
ATOM 778 C C . LEU A 1 98 ? -15.832 2.692 -13.897 1.00 77.06 98 LEU A C 1
ATOM 780 O O . LEU A 1 98 ? -16.623 3.538 -14.315 1.00 77.06 98 LEU A O 1
ATOM 784 N N . THR A 1 99 ? -15.652 1.531 -14.518 1.00 70.81 99 THR A N 1
ATOM 785 C CA . THR A 1 99 ? -16.582 1.081 -15.556 1.00 70.81 99 THR A CA 1
ATOM 786 C C . THR A 1 99 ? -17.827 0.512 -14.890 1.00 70.81 99 THR A C 1
ATOM 788 O O . THR A 1 99 ? -17.768 -0.566 -14.302 1.00 70.81 99 THR A O 1
ATOM 791 N N . ASN A 1 100 ? -18.947 1.229 -14.992 1.00 64.69 100 ASN A N 1
ATOM 792 C CA . ASN A 1 100 ? -20.257 0.700 -14.623 1.00 64.69 100 ASN A CA 1
ATOM 793 C C . ASN A 1 100 ? -20.718 -0.286 -15.704 1.00 64.69 100 ASN A C 1
ATOM 795 O O . ASN A 1 100 ? -20.933 0.103 -16.851 1.00 64.69 100 ASN A O 1
ATOM 799 N N . GLU A 1 101 ? -20.886 -1.555 -15.342 1.00 58.03 101 GLU A N 1
ATOM 800 C CA . GLU A 1 101 ? -21.591 -2.528 -16.173 1.00 58.03 101 GLU A CA 1
ATOM 801 C C . GLU A 1 101 ? -23.099 -2.276 -16.049 1.00 58.03 101 GLU A C 1
ATOM 803 O O . GLU A 1 101 ? -23.764 -2.911 -15.243 1.00 58.03 101 GLU A O 1
ATOM 808 N N . ASN A 1 102 ? -23.650 -1.327 -16.809 1.00 53.25 102 ASN A N 1
ATOM 809 C CA . ASN A 1 102 ? -25.095 -1.254 -17.023 1.00 53.25 102 ASN A CA 1
ATOM 810 C C . ASN A 1 102 ? -25.411 -0.970 -18.497 1.00 53.25 102 ASN A C 1
ATOM 812 O O . ASN A 1 102 ? -24.965 0.027 -19.061 1.00 53.25 102 ASN A O 1
ATOM 816 N N . ASN A 1 103 ? -26.254 -1.852 -19.043 1.00 50.00 103 ASN A N 1
ATOM 817 C CA . ASN A 1 103 ? -26.965 -1.825 -20.327 1.00 50.00 103 ASN A CA 1
ATOM 818 C C . ASN A 1 103 ? -26.243 -2.372 -21.570 1.00 50.00 103 ASN A C 1
ATOM 820 O O . ASN A 1 103 ? -25.769 -1.641 -22.431 1.00 50.00 103 ASN A O 1
ATOM 824 N N . SER A 1 104 ? -26.340 -3.696 -21.724 1.00 42.97 104 SER A N 1
ATOM 825 C CA . SER A 1 104 ? -26.544 -4.336 -23.029 1.00 42.97 104 SER A CA 1
ATOM 826 C C . SER A 1 104 ? -27.808 -5.199 -22.953 1.00 42.97 104 SER A C 1
ATOM 828 O O . SER A 1 104 ? -27.741 -6.425 -22.839 1.00 42.97 104 SER A O 1
ATOM 830 N N . THR A 1 105 ? -28.974 -4.557 -23.016 1.00 51.34 105 THR A N 1
ATOM 831 C CA . THR A 1 105 ? -30.176 -5.185 -23.573 1.00 51.34 105 THR A CA 1
ATOM 832 C C . THR A 1 105 ? -29.839 -5.567 -25.014 1.00 51.34 105 THR A C 1
ATOM 834 O O . THR A 1 105 ? -29.499 -4.705 -25.823 1.00 51.34 105 THR A O 1
ATOM 837 N N . ARG A 1 106 ? -29.826 -6.872 -25.298 1.00 44.75 106 ARG A N 1
ATOM 838 C CA . ARG A 1 106 ? -29.620 -7.412 -26.647 1.00 44.75 106 ARG A CA 1
ATOM 839 C C . ARG A 1 106 ? -30.762 -6.943 -27.569 1.00 44.75 106 ARG A C 1
ATOM 841 O O . ARG A 1 106 ? -31.898 -6.934 -27.089 1.00 44.75 106 ARG A O 1
ATOM 848 N N . PRO A 1 107 ? -30.489 -6.574 -28.833 1.00 52.22 107 PRO A N 1
ATOM 849 C CA . PRO A 1 107 ? -31.515 -6.572 -29.871 1.00 52.22 107 PRO A CA 1
ATOM 850 C C . PRO A 1 107 ? -31.980 -7.999 -30.192 1.00 52.22 107 PRO A C 1
ATOM 852 O O . PRO A 1 107 ? -31.186 -8.950 -29.977 1.00 52.22 107 PRO A O 1
#

Foldseek 3Di:
DKDFPDWDDDPPDIDTDIDDDPVVVVVVVCPPPCDDPDDPDDPPDDWDWDADDDVRPDIDTHDDPVVPPQKDWDPDKDWDWDDDPPDIDIDIDTDIDGDDPDDDPDD

Sequence (107 aa):
MASIISSKRCKNHVILSIEAGQDELESLNGKVDNICLIPKEEINIRSSIYEKGRKGCTKYFLIPKTLRKNVKLGNDIYCSKLNLKDKLMFTFITNYTLTNENNSTRP